Protein AF-A0A8I0GZK6-F1 (afdb_monomer)

Radius of gyration: 18.25 Å; Cα contacts (8 Å, |Δi|>4): 48; chains: 1; bounding box: 40×34×50 Å

Organism: NCBI:txid611301

Structure (mmCIF, N/CA/C/O backbone):
data_AF-A0A8I0GZK6-F1
#
_entry.id   AF-A0A8I0GZK6-F1
#
loop_
_atom_site.group_PDB
_atom_site.id
_atom_site.type_symbol
_atom_site.label_atom_id
_atom_site.label_alt_id
_atom_site.label_comp_id
_atom_site.label_asym_id
_atom_site.label_entity_id
_atom_site.label_seq_id
_atom_site.pdbx_PDB_ins_code
_atom_site.Cartn_x
_atom_site.Cartn_y
_atom_site.Cartn_z
_atom_site.occupancy
_atom_site.B_iso_or_equiv
_atom_site.auth_seq_id
_atom_site.auth_comp_id
_atom_site.auth_asym_id
_atom_site.auth_atom_id
_atom_site.pdbx_PDB_model_num
ATOM 1 N N . CYS A 1 1 ? 14.078 -3.804 -11.597 1.00 72.44 1 CYS A N 1
ATOM 2 C CA . CYS A 1 1 ? 14.057 -2.495 -12.276 1.00 72.44 1 CYS A CA 1
ATOM 3 C C . CYS A 1 1 ? 12.797 -1.694 -11.905 1.00 72.44 1 CYS A C 1
ATOM 5 O O . CYS A 1 1 ? 12.983 -0.603 -11.403 1.00 72.44 1 CYS A O 1
ATOM 7 N N . GLY A 1 2 ? 11.565 -2.228 -11.960 1.00 90.00 2 GLY A N 1
ATOM 8 C CA . GLY A 1 2 ? 10.378 -1.548 -11.384 1.00 90.00 2 GLY A CA 1
ATOM 9 C C . GLY A 1 2 ? 10.237 -1.649 -9.854 1.00 90.00 2 GLY A C 1
ATOM 10 O O . GLY A 1 2 ? 10.105 -0.648 -9.174 1.00 90.00 2 GLY A O 1
ATOM 11 N N . ILE A 1 3 ? 10.386 -2.843 -9.261 1.00 95.56 3 ILE A N 1
ATOM 12 C CA . ILE A 1 3 ? 10.189 -3.033 -7.800 1.00 95.56 3 ILE A CA 1
ATOM 13 C C . ILE A 1 3 ? 11.054 -2.091 -6.950 1.00 95.56 3 ILE A C 1
ATOM 15 O O . ILE A 1 3 ? 10.596 -1.537 -5.954 1.00 95.56 3 ILE A O 1
ATOM 19 N N . GLN A 1 4 ? 12.324 -1.917 -7.327 1.00 95.75 4 GLN A N 1
ATOM 20 C CA . GLN A 1 4 ? 13.246 -1.088 -6.548 1.00 95.75 4 GLN A CA 1
ATOM 21 C C . GLN A 1 4 ? 12.954 0.409 -6.676 1.00 95.75 4 GLN A C 1
ATOM 23 O O . GLN A 1 4 ? 13.352 1.136 -5.772 1.00 95.75 4 GLN A O 1
ATOM 28 N N . SER A 1 5 ? 12.265 0.870 -7.732 1.00 96.44 5 SER A N 1
ATOM 29 C CA . SER A 1 5 ? 11.941 2.299 -7.870 1.00 96.44 5 SER A CA 1
ATOM 30 C C . SER A 1 5 ? 11.015 2.785 -6.760 1.00 96.44 5 SER A C 1
ATOM 32 O O . SER A 1 5 ? 11.076 3.955 -6.404 1.00 96.44 5 SER A O 1
ATOM 34 N N . GLU A 1 6 ? 10.219 1.876 -6.194 1.00 98.19 6 GLU A N 1
ATOM 35 C CA . GLU A 1 6 ? 9.318 2.127 -5.068 1.00 98.19 6 GLU A CA 1
ATOM 36 C C . GLU A 1 6 ? 9.924 1.630 -3.749 1.00 98.19 6 GLU A C 1
ATOM 38 O O . GLU A 1 6 ? 9.905 2.312 -2.727 1.00 98.19 6 GLU A O 1
ATOM 43 N N . ARG A 1 7 ? 10.477 0.409 -3.736 1.00 96.62 7 ARG A N 1
ATOM 44 C CA . ARG A 1 7 ? 10.880 -0.258 -2.489 1.00 96.62 7 ARG A CA 1
ATOM 45 C C . ARG A 1 7 ? 12.155 0.317 -1.875 1.00 96.62 7 ARG A C 1
ATOM 47 O O . ARG A 1 7 ? 12.285 0.303 -0.649 1.00 96.62 7 ARG A O 1
ATOM 54 N N . ALA A 1 8 ? 13.117 0.728 -2.703 1.00 97.44 8 ALA A N 1
ATOM 55 C CA . ALA A 1 8 ? 14.413 1.230 -2.237 1.00 97.44 8 ALA A CA 1
ATOM 56 C C . ALA A 1 8 ? 14.355 2.707 -1.823 1.00 97.44 8 ALA A C 1
ATOM 58 O O . ALA A 1 8 ? 15.174 3.150 -1.025 1.00 97.44 8 ALA A O 1
ATOM 59 N N . THR A 1 9 ? 13.388 3.447 -2.358 1.00 96.75 9 THR A N 1
ATOM 60 C CA . THR A 1 9 ? 13.155 4.876 -2.107 1.00 96.75 9 THR A CA 1
ATOM 61 C C . THR A 1 9 ? 12.090 5.121 -1.036 1.00 96.75 9 THR A C 1
ATOM 63 O O . THR A 1 9 ? 11.822 6.272 -0.712 1.00 96.75 9 THR A O 1
ATOM 66 N N . TYR A 1 10 ? 11.494 4.057 -0.484 1.00 98.12 10 TYR A N 1
ATOM 67 C CA . TYR A 1 10 ? 10.474 4.138 0.556 1.00 98.12 10 TYR A CA 1
ATOM 68 C C . TYR A 1 10 ? 10.946 4.951 1.764 1.00 98.12 10 TYR A C 1
ATOM 70 O O . TYR A 1 10 ? 11.998 4.675 2.347 1.00 98.12 10 TYR A O 1
ATOM 78 N N . GLU A 1 11 ? 10.102 5.880 2.194 1.00 97.62 11 GLU A N 1
ATOM 79 C CA . GLU A 1 11 ? 10.268 6.631 3.427 1.00 97.62 11 GLU A CA 1
ATOM 80 C C . GLU A 1 11 ? 8.946 6.693 4.195 1.00 97.62 11 GLU A C 1
ATOM 82 O O . GLU A 1 11 ? 7.881 6.873 3.613 1.00 97.62 11 GLU A O 1
ATOM 87 N N . PHE A 1 12 ? 9.024 6.550 5.519 1.00 97.50 12 PHE A N 1
ATOM 88 C CA . PHE A 1 12 ? 7.892 6.767 6.415 1.00 97.50 12 PHE A CA 1
ATOM 89 C C . PHE A 1 12 ? 8.177 7.991 7.283 1.00 97.50 12 PHE A C 1
ATOM 91 O O . PHE A 1 12 ? 8.815 7.902 8.336 1.00 97.50 12 PHE A O 1
ATOM 98 N N . ASP A 1 13 ? 7.763 9.163 6.810 1.00 96.69 13 ASP A N 1
ATOM 99 C CA . ASP A 1 13 ? 8.008 10.447 7.472 1.00 96.69 13 ASP A CA 1
ATOM 100 C C . ASP A 1 13 ? 6.726 11.151 7.948 1.00 96.69 13 ASP A C 1
ATOM 102 O O . ASP A 1 13 ? 6.787 12.283 8.427 1.00 96.69 13 ASP A O 1
ATOM 106 N N . HIS A 1 14 ? 5.585 10.453 7.914 1.00 93.75 14 HIS A N 1
ATOM 107 C CA . HIS A 1 14 ? 4.255 10.951 8.287 1.00 93.75 14 HIS A CA 1
ATOM 108 C C . HIS A 1 14 ? 4.192 11.635 9.662 1.00 93.75 14 HIS A C 1
ATOM 110 O O . HIS A 1 14 ? 3.411 12.567 9.847 1.00 93.75 14 HIS A O 1
ATOM 116 N N . TYR A 1 15 ? 5.036 11.208 10.605 1.00 94.88 15 TYR A N 1
ATOM 117 C CA . TYR A 1 15 ? 5.097 11.728 11.976 1.00 94.88 15 TYR A CA 1
ATOM 118 C C . TYR A 1 15 ? 6.269 12.684 12.234 1.00 94.88 15 TYR A C 1
ATOM 120 O O . TYR A 1 15 ? 6.483 13.107 13.369 1.00 94.88 15 TYR A O 1
ATOM 128 N N . LYS A 1 16 ? 7.056 13.031 11.209 1.00 95.75 16 LYS A N 1
ATOM 129 C CA . LYS A 1 16 ? 8.143 14.005 11.346 1.00 95.75 16 LYS A CA 1
ATOM 130 C C . LYS A 1 16 ? 7.597 15.423 11.207 1.00 95.75 16 LYS A C 1
ATOM 132 O O . LYS A 1 16 ? 6.914 15.740 10.238 1.00 95.75 16 LYS A O 1
ATOM 137 N N . SER A 1 17 ? 7.978 16.308 12.128 1.00 96.00 17 SER A N 1
ATOM 138 C CA . SER A 1 17 ? 7.570 17.720 12.094 1.00 96.00 17 SER A CA 1
ATOM 139 C C . SER A 1 17 ? 8.071 18.464 10.849 1.00 96.00 17 SER A C 1
ATOM 141 O O . SER A 1 17 ? 7.413 19.382 10.373 1.00 96.00 17 SER A O 1
ATOM 143 N N . SER A 1 18 ? 9.231 18.073 10.313 1.00 94.06 18 SER A N 1
ATOM 144 C CA . SER A 1 18 ? 9.880 18.696 9.154 1.00 94.06 18 SER A CA 1
ATOM 145 C C . SER A 1 18 ? 10.000 17.725 7.974 1.00 94.06 18 SER A C 1
ATOM 147 O O . SER A 1 18 ? 11.098 17.331 7.574 1.00 94.06 18 SER A O 1
ATOM 149 N N . LYS A 1 19 ? 8.859 17.329 7.404 1.00 93.06 19 LYS A N 1
ATOM 150 C CA . LYS A 1 19 ? 8.822 16.504 6.187 1.00 93.06 19 LYS A CA 1
ATOM 151 C C . LYS A 1 19 ? 9.108 17.309 4.919 1.00 93.06 19 LYS A C 1
ATOM 153 O O . LYS A 1 19 ? 8.776 18.494 4.830 1.00 93.06 19 LYS A O 1
ATOM 158 N N . LYS A 1 20 ? 9.729 16.662 3.932 1.00 93.56 20 LYS A N 1
ATOM 159 C CA . LYS A 1 20 ? 10.009 17.273 2.624 1.00 93.56 20 LYS A CA 1
ATOM 160 C C . LYS A 1 20 ? 8.767 17.179 1.737 1.00 93.56 20 LYS A C 1
ATOM 162 O O . LYS A 1 20 ? 7.945 16.283 1.898 1.00 93.56 20 LYS A O 1
ATOM 167 N N . ALA A 1 21 ? 8.616 18.113 0.799 1.00 92.88 21 ALA A N 1
ATOM 168 C CA . ALA A 1 21 ? 7.546 18.021 -0.189 1.00 92.88 21 ALA A CA 1
ATOM 169 C C . ALA A 1 21 ? 7.848 16.883 -1.185 1.00 92.88 21 ALA A C 1
ATOM 171 O O . ALA A 1 21 ? 8.978 16.816 -1.682 1.00 92.88 21 ALA A O 1
ATOM 172 N N . PRO A 1 22 ? 6.872 16.013 -1.504 1.00 93.81 22 PRO A N 1
ATOM 173 C CA . PRO A 1 22 ? 7.065 14.972 -2.504 1.00 93.81 22 PRO A CA 1
ATOM 174 C C . PRO A 1 22 ? 7.242 15.595 -3.894 1.00 93.81 22 PRO A C 1
ATOM 176 O O . PRO A 1 22 ? 6.589 16.582 -4.238 1.00 93.81 22 PRO A O 1
ATOM 179 N N . PHE A 1 23 ? 8.103 14.998 -4.716 1.00 95.25 23 PHE A N 1
ATOM 180 C CA . PHE A 1 23 ? 8.338 15.407 -6.101 1.00 95.25 23 PHE A CA 1
ATOM 181 C C . PHE A 1 23 ? 8.367 14.184 -7.022 1.00 95.25 23 PHE A C 1
ATOM 183 O O . PHE A 1 23 ? 8.522 13.053 -6.568 1.00 95.25 23 PHE A O 1
ATOM 190 N N . LYS A 1 24 ? 8.203 14.405 -8.330 1.00 95.44 24 LYS A N 1
ATOM 191 C CA . LYS A 1 24 ? 8.269 13.345 -9.343 1.00 95.44 24 LYS A CA 1
ATOM 192 C C . LYS A 1 24 ? 9.581 13.432 -10.114 1.00 95.44 24 LYS A C 1
ATOM 194 O O . LYS A 1 24 ? 9.938 14.505 -10.597 1.00 95.44 24 LYS A O 1
ATOM 199 N N . THR A 1 25 ? 10.255 12.300 -10.277 1.00 95.88 25 THR A N 1
ATOM 200 C CA . THR A 1 25 ? 11.443 12.184 -11.130 1.00 95.88 25 THR A CA 1
ATOM 201 C C . THR A 1 25 ? 11.030 11.671 -12.503 1.00 95.88 25 THR A C 1
ATOM 203 O O . THR A 1 25 ? 10.536 10.552 -12.623 1.00 95.88 25 THR A O 1
ATOM 206 N N . ASN A 1 26 ? 11.249 12.471 -13.546 1.00 95.06 26 ASN A N 1
ATOM 207 C CA . ASN A 1 26 ? 11.022 12.046 -14.926 1.00 95.06 26 ASN A CA 1
ATOM 208 C C . ASN A 1 26 ? 12.256 11.291 -15.435 1.00 95.06 26 ASN A C 1
ATOM 210 O O . ASN A 1 26 ? 13.341 11.869 -15.519 1.00 95.06 26 ASN A O 1
ATOM 214 N N . LEU A 1 27 ? 12.095 10.011 -15.772 1.00 91.88 27 LEU A N 1
ATOM 215 C CA . LEU A 1 27 ? 13.167 9.161 -16.289 1.00 91.88 27 LEU A CA 1
ATOM 216 C C . LEU A 1 27 ? 12.947 8.902 -17.779 1.00 91.88 27 LEU A C 1
ATOM 218 O O . LEU A 1 27 ? 11.974 8.259 -18.163 1.00 91.88 27 LEU A O 1
ATOM 222 N N . ASN A 1 28 ? 13.866 9.388 -18.613 1.00 92.25 28 ASN A N 1
ATOM 223 C CA . ASN A 1 28 ? 13.880 9.082 -20.040 1.00 92.25 28 ASN A CA 1
ATOM 224 C C . ASN A 1 28 ? 14.755 7.849 -20.264 1.00 92.25 28 ASN A C 1
ATOM 226 O O . ASN A 1 28 ? 15.968 7.901 -20.061 1.00 92.25 28 ASN A O 1
ATOM 230 N N . LEU A 1 29 ? 14.133 6.737 -20.649 1.00 90.06 29 LEU A N 1
ATOM 231 C CA . LEU A 1 29 ? 14.835 5.489 -20.924 1.00 90.06 29 LEU A CA 1
ATOM 232 C C . LEU A 1 29 ? 15.276 5.476 -22.388 1.00 90.06 29 LEU A C 1
ATOM 234 O O . LEU A 1 29 ? 14.447 5.579 -23.288 1.00 90.06 29 LEU A O 1
ATOM 238 N N . ILE A 1 30 ? 16.580 5.350 -22.618 1.00 91.62 30 ILE A N 1
ATOM 239 C CA . ILE A 1 30 ? 17.166 5.250 -23.955 1.00 91.62 30 ILE A CA 1
ATOM 240 C C . ILE A 1 30 ? 17.660 3.818 -24.121 1.00 91.62 30 ILE A C 1
ATOM 242 O O . ILE A 1 30 ? 18.466 3.340 -23.324 1.00 91.62 30 ILE A O 1
ATOM 246 N N . SER A 1 31 ? 17.161 3.126 -25.137 1.00 90.12 31 SER A N 1
ATOM 247 C CA . SER A 1 31 ? 17.608 1.784 -25.498 1.00 90.12 31 SER A CA 1
ATOM 248 C C . SER A 1 31 ? 17.481 1.604 -27.005 1.00 90.12 31 SER A C 1
ATOM 250 O O . SER A 1 31 ? 16.502 2.041 -27.607 1.00 90.12 31 SER A O 1
ATOM 252 N N . GLU A 1 32 ? 18.481 0.966 -27.608 1.00 90.75 32 GLU A N 1
ATOM 253 C CA . GLU A 1 32 ? 18.540 0.702 -29.051 1.00 90.75 32 GLU A CA 1
ATOM 254 C C . GLU A 1 32 ? 17.494 -0.330 -29.508 1.00 90.75 32 GLU A C 1
ATOM 256 O O . GLU A 1 32 ? 17.167 -0.401 -30.688 1.00 90.75 32 GLU A O 1
ATOM 261 N N . SER A 1 33 ? 16.947 -1.122 -28.579 1.00 83.06 33 SER A N 1
ATOM 262 C CA . SER A 1 33 ? 15.946 -2.164 -28.848 1.00 83.06 33 SER A CA 1
ATOM 263 C C . SER A 1 33 ? 14.975 -2.333 -27.674 1.00 83.06 33 SER A C 1
ATOM 265 O O . SER A 1 33 ? 14.735 -3.436 -27.185 1.00 83.06 33 SER A O 1
ATOM 267 N N . LEU A 1 34 ? 14.422 -1.227 -27.163 1.00 78.19 34 LEU A N 1
ATOM 268 C CA . LEU A 1 34 ? 13.392 -1.312 -26.125 1.00 78.19 34 LEU A CA 1
ATOM 269 C C . LEU A 1 34 ? 12.116 -1.927 -26.707 1.00 78.19 34 LEU A C 1
ATOM 271 O O . LEU A 1 34 ? 11.553 -1.380 -27.651 1.00 78.19 34 LEU A O 1
ATOM 275 N N . ILE A 1 35 ? 11.663 -3.041 -26.135 1.00 67.50 35 ILE A N 1
ATOM 276 C CA . ILE A 1 35 ? 10.515 -3.783 -26.671 1.00 67.50 35 ILE A CA 1
ATOM 277 C C . ILE A 1 35 ? 9.268 -3.620 -25.786 1.00 67.50 35 ILE A C 1
ATOM 279 O O . ILE A 1 35 ? 8.176 -3.510 -26.333 1.00 67.50 35 ILE A O 1
ATOM 283 N N . GLU A 1 36 ? 9.392 -3.528 -24.451 1.00 83.62 36 GLU A N 1
ATOM 284 C CA . GLU A 1 36 ? 8.210 -3.512 -23.570 1.00 83.62 36 GLU A CA 1
ATOM 285 C C . GLU A 1 36 ? 8.471 -2.867 -22.196 1.00 83.62 36 GLU A C 1
ATOM 287 O O . GLU A 1 36 ? 9.444 -3.193 -21.512 1.00 83.62 36 GLU A O 1
ATOM 292 N N . LEU A 1 37 ? 7.592 -1.946 -21.780 1.00 90.38 37 LEU A N 1
ATOM 293 C CA . LEU A 1 37 ? 7.645 -1.278 -20.469 1.00 90.38 37 LEU A CA 1
ATOM 294 C C . LEU A 1 37 ? 6.786 -1.971 -19.402 1.00 90.38 37 LEU A C 1
ATOM 296 O O . LEU A 1 37 ? 6.913 -1.649 -18.218 1.00 90.38 37 LEU A O 1
ATOM 300 N N . ASP A 1 38 ? 5.956 -2.937 -19.788 1.00 92.75 38 ASP A N 1
ATOM 301 C CA . ASP A 1 38 ? 4.985 -3.573 -18.894 1.00 92.75 38 ASP A CA 1
ATOM 302 C C . ASP A 1 38 ? 5.668 -4.279 -17.717 1.00 92.75 38 ASP A C 1
ATOM 304 O O . ASP A 1 38 ? 5.223 -4.138 -16.581 1.00 92.75 38 ASP A O 1
ATOM 308 N N . PHE A 1 39 ? 6.842 -4.886 -17.924 1.00 92.06 39 PHE A N 1
ATOM 309 C CA . PHE A 1 39 ? 7.655 -5.464 -16.841 1.00 92.06 39 PHE A CA 1
ATOM 310 C C . PHE A 1 39 ? 8.123 -4.434 -15.797 1.00 92.06 39 PHE A C 1
ATOM 312 O O . PHE A 1 39 ? 8.357 -4.766 -14.630 1.00 92.06 39 PHE A O 1
ATOM 319 N N . ILE A 1 40 ? 8.302 -3.170 -16.197 1.00 93.12 40 ILE A N 1
ATOM 320 C CA . ILE A 1 40 ? 8.625 -2.088 -15.260 1.00 93.12 40 ILE A CA 1
ATOM 321 C C . ILE A 1 40 ? 7.371 -1.728 -14.464 1.00 93.12 40 ILE A C 1
ATOM 323 O O . ILE A 1 40 ? 7.450 -1.638 -13.238 1.00 93.12 40 ILE A O 1
ATOM 327 N N . HIS A 1 41 ? 6.227 -1.577 -15.134 1.00 95.25 41 HIS A N 1
ATOM 328 C CA . HIS A 1 41 ? 4.951 -1.256 -14.493 1.00 95.25 41 HIS A CA 1
ATOM 329 C C . HIS A 1 41 ? 4.484 -2.346 -13.524 1.00 95.25 41 HIS A C 1
ATOM 331 O O . HIS A 1 41 ? 4.121 -2.029 -12.393 1.00 95.25 41 HIS A O 1
ATOM 337 N N . GLU A 1 42 ? 4.597 -3.619 -13.901 1.00 96.88 42 GLU A N 1
ATOM 338 C CA . GLU A 1 42 ? 4.334 -4.760 -13.020 1.00 96.88 42 GLU A CA 1
ATOM 339 C C . GLU A 1 42 ? 5.207 -4.689 -11.759 1.00 96.88 42 GLU A C 1
ATOM 341 O O . GLU A 1 42 ? 4.721 -4.787 -10.629 1.00 96.88 42 GLU A O 1
ATOM 346 N N . GLY A 1 43 ? 6.504 -4.423 -11.938 1.00 97.06 43 GLY A N 1
ATOM 347 C C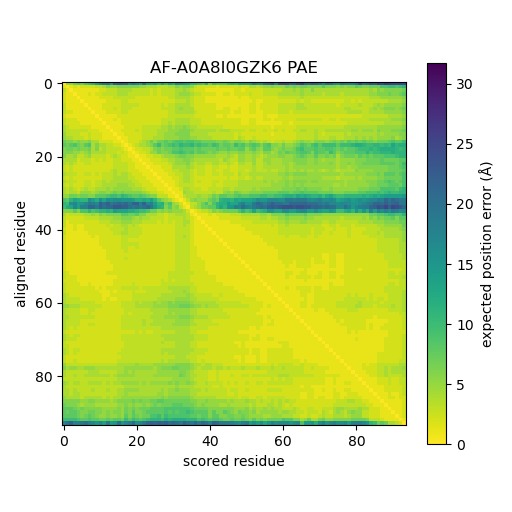A . GLY A 1 43 ? 7.423 -4.248 -10.823 1.00 97.06 43 GLY A CA 1
ATOM 348 C C . GLY A 1 43 ? 7.039 -3.084 -9.904 1.00 97.06 43 GLY A C 1
ATOM 349 O O . GLY A 1 43 ? 7.137 -3.225 -8.686 1.00 97.06 43 GLY A O 1
ATOM 350 N N . ILE A 1 44 ? 6.596 -1.953 -10.458 1.00 97.81 44 ILE A N 1
ATOM 351 C CA . ILE A 1 44 ? 6.124 -0.797 -9.679 1.00 97.81 44 ILE A CA 1
ATOM 352 C C . ILE A 1 44 ? 4.912 -1.190 -8.830 1.00 97.81 44 ILE A C 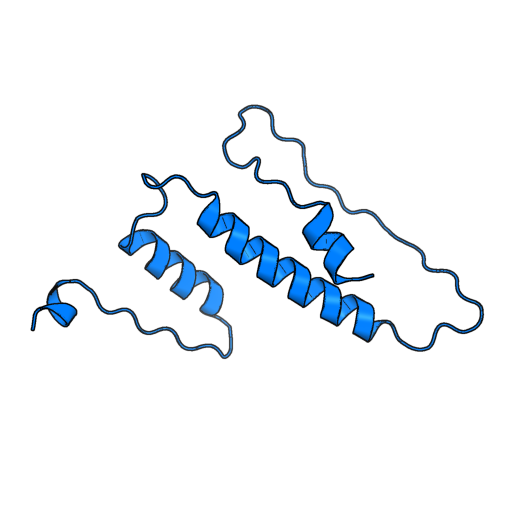1
ATOM 354 O O . ILE A 1 44 ? 4.917 -0.946 -7.624 1.00 97.81 44 ILE A O 1
ATOM 358 N N . SER A 1 45 ? 3.915 -1.867 -9.407 1.00 98.12 45 SER A N 1
ATOM 359 C CA . SER A 1 45 ? 2.727 -2.318 -8.667 1.00 98.12 45 SER A CA 1
ATOM 360 C C . SER A 1 45 ? 3.082 -3.253 -7.504 1.00 98.12 45 SER A C 1
ATOM 362 O O . SER A 1 45 ? 2.545 -3.112 -6.401 1.00 98.12 45 SER A O 1
ATOM 364 N N . ILE A 1 46 ? 4.041 -4.164 -7.700 1.00 98.38 46 ILE A N 1
ATOM 365 C CA . ILE A 1 46 ? 4.559 -5.025 -6.625 1.00 98.38 46 ILE A CA 1
ATOM 366 C C . ILE A 1 46 ? 5.278 -4.189 -5.556 1.00 9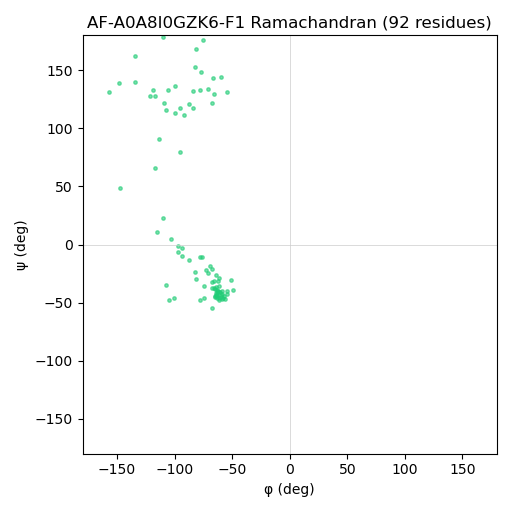8.38 46 ILE A C 1
ATOM 368 O O . ILE A 1 46 ? 5.059 -4.382 -4.360 1.00 98.38 46 ILE A O 1
ATOM 372 N N . GLY A 1 47 ? 6.128 -3.245 -5.965 1.00 98.38 47 GLY A N 1
ATOM 373 C CA . GLY A 1 47 ? 6.849 -2.355 -5.054 1.00 98.38 47 GLY A CA 1
ATOM 374 C C . GL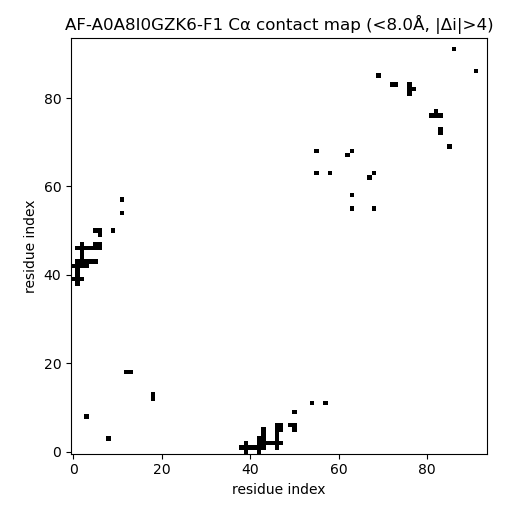Y A 1 47 ? 5.915 -1.512 -4.178 1.00 98.38 47 GLY A C 1
ATOM 375 O O . GLY A 1 47 ? 6.114 -1.435 -2.967 1.00 98.38 47 GLY A O 1
ATOM 376 N N . GLN A 1 48 ? 4.851 -0.964 -4.765 1.00 98.44 48 GLN A N 1
ATOM 377 C CA . GLN A 1 48 ? 3.807 -0.222 -4.051 1.00 98.44 48 GLN A CA 1
ATOM 378 C C . GLN A 1 48 ? 3.033 -1.110 -3.078 1.00 98.44 48 GLN A C 1
ATOM 380 O O . GLN A 1 48 ? 2.759 -0.693 -1.958 1.00 98.44 48 GLN A O 1
ATOM 385 N N . SER A 1 49 ? 2.755 -2.358 -3.459 1.00 98.50 49 SER A N 1
ATOM 386 C CA . SER A 1 49 ? 2.103 -3.332 -2.574 1.00 98.50 49 SER A CA 1
ATOM 387 C C . SER A 1 49 ? 2.962 -3.646 -1.338 1.00 98.50 49 SER A C 1
ATOM 389 O O . SER A 1 49 ? 2.447 -3.733 -0.225 1.00 98.50 49 SER A O 1
ATOM 391 N N . ILE A 1 50 ? 4.288 -3.757 -1.502 1.00 98.56 50 ILE A N 1
ATOM 392 C CA . ILE A 1 50 ? 5.231 -3.907 -0.378 1.00 98.56 50 ILE A CA 1
ATOM 393 C C . ILE A 1 50 ? 5.215 -2.660 0.514 1.00 98.56 50 ILE A C 1
ATOM 395 O O . ILE A 1 50 ? 5.223 -2.779 1.739 1.00 98.56 50 ILE A O 1
ATOM 399 N N . ASN A 1 51 ? 5.207 -1.469 -0.083 1.00 98.56 51 ASN A N 1
ATOM 400 C CA . ASN A 1 51 ? 5.205 -0.216 0.665 1.00 98.56 51 ASN A CA 1
ATOM 401 C C . ASN A 1 51 ? 3.895 -0.003 1.441 1.00 98.56 51 ASN A C 1
ATOM 403 O O . ASN A 1 51 ? 3.962 0.398 2.596 1.00 98.56 51 ASN A O 1
ATOM 407 N N . LEU A 1 52 ? 2.741 -0.394 0.890 1.00 98.56 52 LEU A N 1
ATOM 408 C CA . LEU A 1 52 ? 1.465 -0.402 1.616 1.00 98.56 52 LEU A CA 1
ATOM 409 C C . LEU A 1 52 ? 1.539 -1.265 2.888 1.00 98.56 52 LEU A C 1
ATOM 411 O O . LEU A 1 52 ? 1.112 -0.844 3.960 1.00 98.56 52 LEU A O 1
ATOM 415 N N . ALA A 1 53 ? 2.128 -2.462 2.798 1.00 98.50 53 ALA A N 1
ATOM 416 C CA . ALA A 1 53 ? 2.335 -3.310 3.973 1.00 98.50 53 ALA A CA 1
ATOM 417 C C . ALA A 1 53 ? 3.296 -2.671 4.997 1.00 98.50 53 ALA A C 1
ATOM 419 O O . ALA A 1 53 ? 3.096 -2.795 6.210 1.00 98.50 53 ALA A O 1
ATOM 420 N N . ARG A 1 54 ? 4.335 -1.965 4.528 1.00 98.56 54 ARG A N 1
ATOM 421 C CA . ARG A 1 54 ? 5.252 -1.208 5.396 1.00 98.56 54 ARG A CA 1
ATOM 422 C C . ARG A 1 54 ? 4.557 -0.041 6.092 1.00 98.56 54 ARG A C 1
ATOM 424 O O . ARG A 1 54 ? 4.858 0.185 7.258 1.00 98.56 54 ARG A O 1
ATOM 431 N N . ASP A 1 55 ? 3.629 0.648 5.432 1.00 98.50 55 ASP A N 1
ATOM 432 C CA . ASP A 1 55 ? 2.886 1.759 6.036 1.00 98.50 55 ASP A CA 1
ATOM 433 C C . ASP A 1 55 ? 2.065 1.295 7.236 1.00 98.50 55 ASP A C 1
ATOM 435 O O . ASP A 1 55 ? 2.178 1.886 8.308 1.00 98.50 55 ASP A O 1
ATOM 439 N N . PHE A 1 56 ? 1.337 0.180 7.111 1.00 98.38 56 PHE A N 1
ATOM 440 C CA . PHE A 1 56 ? 0.649 -0.420 8.258 1.00 98.38 56 PHE A CA 1
ATOM 441 C C . PHE A 1 56 ? 1.622 -0.855 9.357 1.00 98.38 56 PHE A C 1
ATOM 443 O O . PHE A 1 56 ? 1.369 -0.624 10.534 1.00 98.38 56 PHE A O 1
ATOM 450 N N . SER A 1 57 ? 2.763 -1.439 8.984 1.00 98.25 57 SER A N 1
ATOM 451 C CA . SER A 1 57 ? 3.763 -1.912 9.953 1.00 98.25 57 SER A CA 1
ATOM 452 C C . SER A 1 57 ? 4.446 -0.775 10.725 1.00 98.25 57 SER A C 1
ATOM 454 O O . SER A 1 57 ? 4.838 -0.961 11.873 1.00 98.25 57 SER A O 1
ATOM 456 N N . ASN A 1 58 ? 4.618 0.388 10.092 1.00 98.06 58 ASN A N 1
ATOM 457 C CA . ASN A 1 58 ? 5.244 1.565 10.694 1.00 98.06 58 ASN A CA 1
ATOM 458 C C . ASN A 1 58 ? 4.250 2.458 11.450 1.00 98.06 58 ASN A C 1
ATOM 460 O O . ASN A 1 58 ? 4.673 3.349 12.192 1.00 98.06 58 ASN A O 1
ATOM 464 N N . MET A 1 59 ? 2.944 2.251 11.265 1.00 98.31 59 MET A N 1
ATOM 465 C CA . MET A 1 59 ? 1.918 3.032 11.941 1.00 98.31 59 MET A CA 1
ATOM 466 C C . MET A 1 59 ? 1.956 2.762 13.460 1.00 98.31 59 MET A C 1
ATOM 468 O O . MET A 1 59 ? 1.944 1.603 13.878 1.00 98.31 59 MET A O 1
ATOM 472 N N . PRO A 1 60 ? 1.994 3.799 14.318 1.00 97.88 60 PRO A N 1
ATOM 473 C CA . PRO A 1 60 ? 2.011 3.618 15.764 1.00 97.88 60 PRO A CA 1
ATOM 474 C C . PRO A 1 60 ? 0.775 2.861 16.273 1.00 97.88 60 PRO A C 1
ATOM 476 O O . PRO A 1 60 ? -0.334 3.115 15.796 1.00 97.88 60 PRO A O 1
ATOM 479 N N . PRO A 1 61 ? 0.910 2.005 17.301 1.00 97.19 61 PRO A N 1
ATOM 480 C CA . PRO A 1 61 ? -0.182 1.149 17.776 1.00 97.19 61 PRO A CA 1
ATOM 481 C C . PRO A 1 61 ? -1.334 1.923 18.432 1.00 97.19 61 PRO A C 1
ATOM 483 O O . P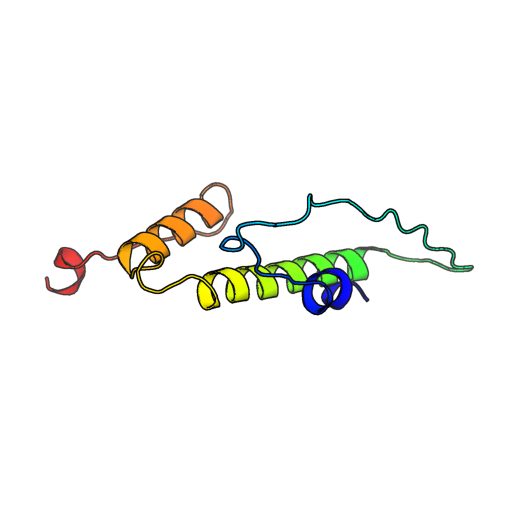RO A 1 61 ? -2.452 1.428 18.514 1.00 97.19 61 PRO A O 1
ATOM 486 N N . ASN A 1 62 ? -1.086 3.150 18.899 1.00 97.19 62 ASN A N 1
ATOM 487 C CA . ASN A 1 62 ? -2.132 4.038 19.407 1.00 97.19 62 ASN A CA 1
ATOM 488 C C . ASN A 1 62 ? -2.942 4.720 18.285 1.00 97.19 62 ASN A C 1
ATOM 490 O O . ASN A 1 62 ? -3.947 5.358 18.582 1.00 97.19 62 ASN A O 1
ATOM 494 N N . VAL A 1 63 ? -2.493 4.619 17.028 1.00 97.75 63 VAL A N 1
ATOM 495 C CA . VAL A 1 63 ? -3.194 5.108 15.828 1.00 97.75 63 VAL A CA 1
ATOM 496 C C . VAL A 1 63 ? -3.806 3.931 15.063 1.00 97.75 63 VAL A C 1
ATOM 498 O O . VAL A 1 63 ? -4.988 3.965 14.722 1.00 97.75 63 VAL A O 1
ATOM 501 N N . LEU A 1 64 ? -3.026 2.868 14.837 1.00 98.31 64 LEU A N 1
ATOM 502 C CA . LEU A 1 64 ? -3.457 1.652 14.147 1.00 98.31 64 LEU A CA 1
ATOM 503 C C . LEU A 1 64 ? -3.898 0.572 15.141 1.00 98.31 64 LEU A C 1
ATOM 505 O O . LEU A 1 64 ? -3.168 -0.360 15.473 1.00 98.31 64 LEU A O 1
ATOM 509 N N . THR A 1 65 ? -5.119 0.731 15.629 1.00 98.31 65 THR A N 1
ATOM 510 C CA . THR A 1 65 ? -5.826 -0.254 16.452 1.00 98.31 65 THR A CA 1
ATOM 511 C C . THR A 1 65 ? -6.456 -1.341 15.571 1.00 98.31 65 THR A C 1
ATOM 513 O O . THR A 1 65 ? -6.568 -1.145 14.360 1.00 98.31 65 THR A O 1
ATOM 516 N N . PRO A 1 66 ? -6.943 -2.466 16.134 1.00 98.44 66 PRO A N 1
ATOM 517 C CA . PRO A 1 66 ? -7.661 -3.471 15.346 1.00 98.44 66 PRO A CA 1
ATOM 518 C C . PRO A 1 66 ? -8.847 -2.897 14.556 1.00 98.44 66 PRO A C 1
ATOM 520 O O . PRO A 1 66 ? -9.045 -3.261 13.400 1.00 98.44 66 PRO A O 1
ATOM 523 N N . GLN A 1 67 ? -9.600 -1.970 15.160 1.00 98.00 67 GLN A N 1
ATOM 524 C CA . GLN A 1 67 ? -10.733 -1.320 14.506 1.00 98.00 67 GLN A CA 1
ATOM 525 C C . GLN A 1 67 ? -10.270 -0.426 13.348 1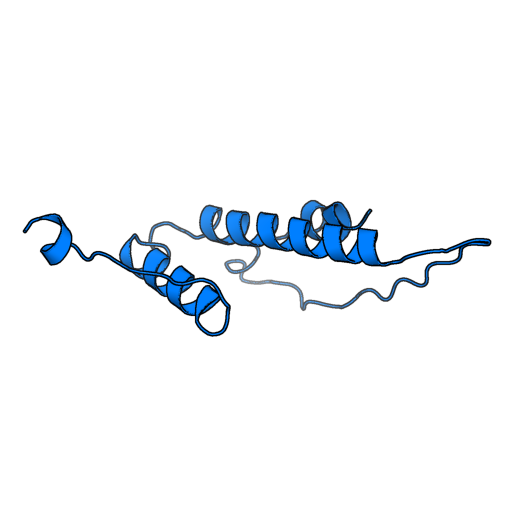.00 98.00 67 GLN A C 1
ATOM 527 O O . GLN A 1 67 ? -10.714 -0.614 12.217 1.00 98.00 67 GLN A O 1
ATOM 532 N N . THR A 1 68 ? -9.351 0.510 13.606 1.00 98.25 68 THR A N 1
ATOM 533 C CA . THR A 1 68 ? -8.890 1.457 12.575 1.00 98.25 68 THR A CA 1
ATOM 534 C C . THR A 1 68 ? -8.140 0.756 11.441 1.00 98.25 68 THR A C 1
ATOM 536 O O . THR A 1 68 ? -8.278 1.140 10.285 1.00 98.25 68 THR A O 1
ATOM 539 N N . PHE A 1 69 ? -7.438 -0.346 11.725 1.00 98.62 69 PHE A N 1
ATOM 540 C CA . PHE A 1 69 ? -6.832 -1.175 10.685 1.00 98.62 69 PHE A CA 1
ATOM 541 C C . PHE A 1 69 ? -7.876 -1.802 9.750 1.00 98.62 69 PHE A C 1
ATOM 543 O O . PHE A 1 69 ? -7.711 -1.773 8.530 1.00 98.62 69 PHE A O 1
ATOM 550 N N . ALA A 1 70 ? -8.970 -2.343 10.297 1.00 98.44 70 ALA A N 1
ATOM 551 C CA . ALA A 1 70 ? -10.052 -2.900 9.488 1.00 98.44 70 ALA A CA 1
ATOM 552 C C . ALA A 1 70 ? -10.743 -1.821 8.635 1.00 98.44 70 ALA A C 1
ATOM 554 O O . ALA A 1 70 ? -11.009 -2.046 7.452 1.00 98.44 70 ALA A O 1
ATOM 555 N N . GLU A 1 71 ? -10.983 -0.638 9.208 1.00 98.44 71 GLU A N 1
ATOM 556 C CA . GLU A 1 71 ? -11.538 0.522 8.497 1.00 98.44 71 GLU A CA 1
ATOM 557 C C . GLU A 1 71 ? -10.641 0.954 7.323 1.00 98.44 71 GLU A C 1
ATOM 559 O O . GLU A 1 71 ? -11.134 1.156 6.209 1.00 98.44 71 GLU A O 1
ATOM 564 N N . ASP A 1 72 ? -9.324 1.023 7.530 1.00 98.31 72 ASP A N 1
ATOM 565 C CA . ASP A 1 72 ? -8.358 1.374 6.485 1.00 98.31 72 ASP A CA 1
ATOM 566 C C . ASP A 1 72 ? -8.339 0.349 5.341 1.00 98.31 72 ASP A C 1
ATOM 568 O O . ASP A 1 72 ? -8.309 0.734 4.168 1.00 98.31 72 ASP A O 1
ATOM 572 N N . ILE A 1 73 ? -8.424 -0.953 5.646 1.00 98.50 73 ILE A N 1
ATOM 573 C CA . ILE A 1 73 ? -8.507 -2.017 4.629 1.00 98.50 73 ILE A CA 1
ATOM 574 C C . ILE A 1 73 ? -9.790 -1.879 3.800 1.00 98.50 73 ILE A C 1
ATOM 576 O O . ILE A 1 73 ? -9.741 -1.943 2.567 1.00 98.50 73 ILE A O 1
ATOM 580 N N . VAL A 1 74 ? -10.940 -1.665 4.452 1.00 98.50 74 VAL A N 1
ATOM 581 C CA . VAL A 1 74 ? -12.222 -1.445 3.762 1.00 98.50 74 VAL A CA 1
ATOM 582 C C . VAL A 1 74 ? -12.124 -0.234 2.834 1.00 98.50 74 VAL A C 1
ATOM 584 O O . VAL A 1 74 ? -12.527 -0.310 1.671 1.00 98.50 74 VAL A O 1
ATOM 587 N N . ASN A 1 75 ? -11.550 0.868 3.318 1.00 98.31 75 ASN A N 1
ATOM 588 C CA . ASN A 1 75 ? -11.387 2.092 2.540 1.00 98.31 75 ASN A CA 1
ATOM 589 C C . ASN A 1 75 ? -10.449 1.903 1.342 1.00 98.31 75 ASN A C 1
ATOM 591 O O . ASN A 1 75 ? -10.789 2.335 0.239 1.00 98.31 75 ASN A O 1
ATOM 595 N N . HIS A 1 76 ? -9.314 1.223 1.528 1.00 98.19 76 HIS A N 1
ATOM 596 C CA . HIS A 1 76 ? -8.348 0.951 0.462 1.00 98.19 76 HIS A CA 1
ATOM 597 C C . HIS A 1 76 ? -8.978 0.163 -0.697 1.00 98.19 76 HIS A C 1
ATOM 599 O O . HIS A 1 76 ? -8.777 0.496 -1.866 1.00 98.19 76 HIS A O 1
ATOM 605 N N . PHE A 1 77 ? -9.792 -0.852 -0.388 1.00 98.50 77 PHE A N 1
ATOM 606 C CA . PHE A 1 77 ? -10.379 -1.736 -1.397 1.00 98.50 77 PHE A CA 1
ATOM 607 C C . PHE A 1 77 ? -11.775 -1.326 -1.893 1.00 98.50 77 PHE A C 1
ATOM 609 O O . PHE A 1 77 ? -12.281 -1.954 -2.826 1.00 98.50 77 PHE A O 1
ATOM 616 N N . LYS A 1 78 ? -12.376 -0.255 -1.354 1.00 97.44 78 LYS A N 1
ATOM 617 C CA . LYS A 1 78 ? -13.777 0.161 -1.587 1.00 97.44 78 LYS A CA 1
ATOM 618 C C . LYS A 1 78 ? -14.216 0.217 -3.056 1.00 97.44 78 LYS A C 1
ATOM 620 O O . LYS A 1 78 ? -15.344 -0.150 -3.369 1.00 97.44 78 LYS A O 1
ATOM 625 N N . ASN A 1 79 ? -13.340 0.680 -3.948 1.00 97.38 79 ASN A N 1
ATOM 626 C CA . ASN A 1 79 ? -13.629 0.851 -5.380 1.00 97.38 79 ASN A CA 1
ATOM 627 C C . ASN A 1 79 ? -12.874 -0.156 -6.260 1.00 97.38 79 ASN A C 1
ATOM 629 O O . ASN A 1 79 ? -12.608 0.101 -7.434 1.00 97.38 79 ASN A O 1
ATOM 633 N N . THR A 1 80 ? -12.477 -1.287 -5.684 1.00 97.94 80 THR A N 1
ATOM 634 C CA . THR A 1 80 ? -11.729 -2.334 -6.381 1.00 97.94 80 THR A CA 1
ATOM 635 C C . THR A 1 80 ? -12.599 -3.574 -6.587 1.00 97.94 80 THR A C 1
ATOM 637 O O . THR A 1 80 ? -13.753 -3.634 -6.169 1.00 97.94 80 THR A O 1
ATOM 640 N N . LYS A 1 81 ? -12.041 -4.599 -7.238 1.00 98.44 81 LYS A N 1
ATOM 641 C CA . LYS A 1 81 ? -12.693 -5.914 -7.344 1.00 98.44 81 LYS A CA 1
ATOM 642 C C . LYS A 1 81 ? -12.610 -6.735 -6.049 1.00 98.44 81 LYS A C 1
ATOM 644 O O . LYS A 1 81 ? -13.254 -7.779 -5.965 1.00 98.44 81 LYS A O 1
ATOM 649 N N . VAL A 1 82 ? -11.807 -6.306 -5.075 1.00 98.25 82 VAL A N 1
ATOM 650 C CA . VAL A 1 82 ? -11.609 -7.015 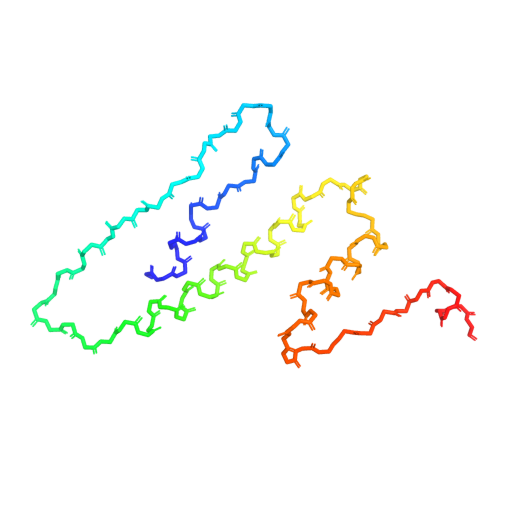-3.807 1.00 98.25 82 VAL A CA 1
ATOM 651 C C . VAL A 1 82 ? -12.805 -6.761 -2.894 1.00 98.25 82 VAL A C 1
ATOM 653 O O . VAL A 1 82 ? -13.242 -5.625 -2.732 1.00 98.25 82 VAL A O 1
ATOM 656 N N . LYS A 1 83 ? -13.335 -7.830 -2.290 1.00 98.25 83 LYS A N 1
ATOM 657 C CA . LYS A 1 83 ? -14.386 -7.747 -1.271 1.00 98.25 83 LYS A CA 1
ATOM 658 C C . LYS A 1 83 ? -13.770 -7.874 0.114 1.00 98.25 83 LYS A C 1
ATOM 660 O O . LYS A 1 83 ? -12.939 -8.752 0.328 1.00 98.25 83 LYS A O 1
ATOM 665 N N . VAL A 1 84 ? -14.212 -7.025 1.035 1.00 98.38 84 VAL A N 1
ATOM 666 C CA . VAL A 1 84 ? -13.769 -7.012 2.432 1.00 98.38 84 VAL A CA 1
ATOM 667 C C . VAL A 1 84 ? -14.992 -7.222 3.322 1.00 98.38 84 VAL A C 1
ATOM 669 O O . VAL A 1 84 ? -15.990 -6.524 3.157 1.00 98.38 84 VAL A O 1
ATOM 672 N N . ASP A 1 85 ? -14.909 -8.191 4.231 1.00 98.00 85 ASP A N 1
ATOM 673 C CA . ASP A 1 85 ? -15.887 -8.451 5.294 1.00 98.00 85 ASP A CA 1
ATOM 674 C C . ASP A 1 85 ? -15.176 -8.279 6.639 1.00 98.00 85 ASP A C 1
ATOM 676 O O . ASP A 1 85 ? -14.063 -8.780 6.813 1.00 98.00 85 ASP A O 1
ATOM 680 N N . VAL A 1 86 ? -15.789 -7.544 7.567 1.00 98.12 86 VAL A N 1
ATOM 681 C CA . VAL A 1 86 ? -15.213 -7.254 8.886 1.00 98.12 86 VAL A CA 1
ATOM 682 C C . VAL A 1 86 ? -16.111 -7.863 9.951 1.00 98.12 86 VAL A C 1
ATOM 684 O O . VAL A 1 86 ? -17.314 -7.610 9.978 1.00 98.12 86 VAL A O 1
ATOM 687 N N . LYS A 1 87 ? -15.512 -8.654 10.842 1.00 97.69 87 LYS A N 1
ATOM 688 C CA . LYS A 1 87 ? -16.173 -9.205 12.024 1.00 97.69 87 LYS A CA 1
ATOM 689 C C . LYS A 1 87 ? -15.796 -8.369 13.234 1.00 97.69 87 LYS A C 1
ATOM 691 O O . LYS A 1 87 ? -14.627 -8.325 13.612 1.00 97.69 87 LYS A O 1
ATOM 696 N N . ASP A 1 88 ? -16.785 -7.680 13.789 1.00 96.25 88 ASP A N 1
ATOM 697 C CA . ASP A 1 88 ? -16.635 -6.951 15.041 1.00 96.25 88 ASP A CA 1
ATOM 698 C C . ASP A 1 88 ? -16.623 -7.907 16.245 1.00 96.25 88 ASP A C 1
ATOM 700 O O . ASP A 1 88 ? -16.758 -9.124 16.106 1.00 96.25 88 ASP A O 1
ATOM 704 N N . TYR A 1 89 ? -16.415 -7.348 17.437 1.00 96.69 89 TYR A N 1
ATOM 705 C CA . TYR A 1 89 ? -16.324 -8.133 18.664 1.00 96.69 89 TYR A CA 1
ATOM 706 C C . TYR A 1 89 ? -17.592 -8.955 18.917 1.00 96.69 89 TYR A C 1
ATOM 708 O O . TYR A 1 89 ? -17.491 -10.155 19.164 1.00 96.69 89 TYR A O 1
ATOM 716 N N . ASP A 1 90 ? -18.765 -8.333 18.792 1.00 96.38 90 ASP A N 1
ATOM 717 C CA . ASP A 1 90 ? -20.051 -8.976 19.066 1.00 96.38 90 A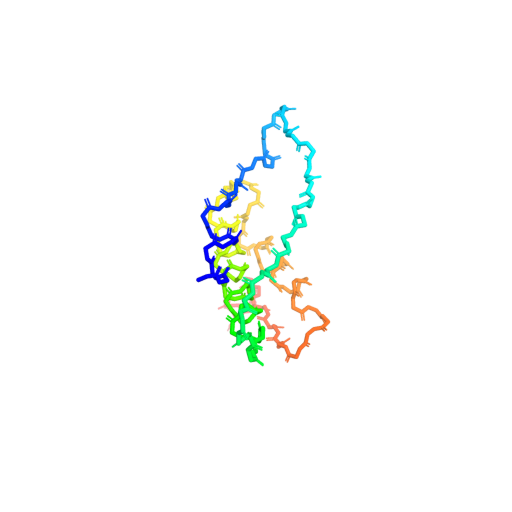SP A CA 1
ATOM 718 C C . ASP A 1 90 ? -20.300 -10.154 18.116 1.00 96.38 90 ASP A C 1
ATOM 720 O O . ASP A 1 90 ? -20.733 -11.217 18.556 1.00 96.38 90 ASP A O 1
ATOM 724 N N . THR A 1 91 ? -19.941 -10.012 16.836 1.00 96.44 91 THR A N 1
ATOM 725 C CA . THR A 1 91 ? -20.061 -11.092 15.846 1.00 96.44 91 THR A CA 1
ATOM 726 C C . THR A 1 91 ? -19.048 -12.224 16.071 1.00 96.44 91 THR A C 1
ATOM 728 O O . THR A 1 91 ? -19.270 -13.342 15.613 1.00 96.44 91 THR A O 1
ATOM 731 N N . LEU A 1 92 ? -17.909 -11.963 16.724 1.00 93.94 92 LEU A N 1
ATOM 732 C CA . LEU A 1 92 ? -16.898 -12.990 17.013 1.00 93.94 92 LEU A CA 1
ATOM 733 C C . LEU A 1 92 ? -17.228 -13.832 18.249 1.00 93.94 92 LEU A C 1
ATOM 735 O O . LEU A 1 92 ? -16.783 -14.977 18.330 1.00 93.94 92 LEU A O 1
ATOM 739 N N . VAL A 1 93 ? -17.941 -13.259 19.223 1.00 93.69 93 VAL A N 1
ATOM 740 C CA . VAL A 1 93 ? -18.264 -13.926 20.498 1.00 93.69 93 VAL A CA 1
ATOM 741 C C . VAL A 1 93 ? -19.657 -14.562 20.531 1.00 93.69 93 VAL A C 1
ATOM 743 O O . VAL A 1 93 ? -19.978 -15.243 21.506 1.00 93.69 93 VAL A O 1
ATOM 746 N N . SER A 1 94 ? -20.471 -14.337 19.496 1.00 79.88 94 SER A N 1
ATOM 747 C CA . SER A 1 94 ? -21.766 -14.996 19.268 1.00 79.88 94 SER A CA 1
ATOM 748 C C . SER A 1 94 ? -21.609 -16.404 18.704 1.00 79.88 94 SER A C 1
ATOM 750 O O . SER A 1 94 ? -22.331 -17.308 19.178 1.00 79.88 94 SER A O 1
#

Secondary structure (DSSP, 8-state):
--HHHHHSS----TT-TTPPPP---------TT---SHHHHHHHHHHHHHHHHHHHHHS-TTTS-HHHHHHHHHHHHTTSS-------HHHHH-

pLDDT: mean 95.2, std 5.41, range [67.5, 98.62]

Foldseek 3Di:
DQLCVQQVPDDDCVPPPDDDDDDDDDDDDDDPDDDDCVVNVVNNVVNVVVSVVVNLVPDDCVCDDPVVVLVVVCVVCVPHPDDGDDQDPVNVVD

Sequence (94 aa):
CGIQSERATYEFDHYKSSKKAPFKTNLNLISESLIELDFIHEGISIGQSINLARDFSNMPPNVLTPQTFAEDIVNHFKNTKVKVDVKDYDTLVS

InterPro domains:
  IPR043472 Macro domain-like [G3DSA:3.40.220.10] (1-31)

Nearest PDB structures (foldseek):
  3kzw-assembly1_D  TM=1.003E+00  e=8.098E-11  St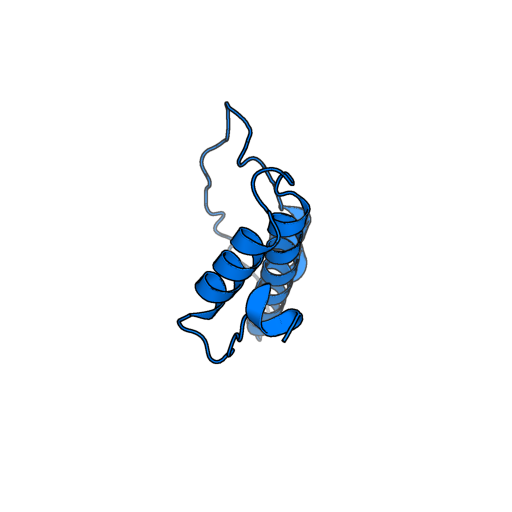aphylococcus aureus subsp. aureus COL

Solvent-accessible surface area (backbone atoms only — not comparable to full-atom values): 6170 Å² total; per-residue (Å²): 120,18,30,51,68,40,55,75,67,64,79,91,51,90,86,46,95,84,62,80,82,88,82,85,84,89,80,86,85,86,62,101,76,75,84,75,64,61,69,38,53,54,23,33,56,52,13,47,54,54,46,55,55,47,52,63,69,70,46,53,67,94,69,50,36,79,65,52,46,52,52,49,53,45,62,73,32,67,90,52,93,60,86,80,85,83,79,53,72,70,72,71,76,108

Mean predicted aligned error: 3.9 Å